Protein AF-A0A7W1EAS0-F1 (afdb_monomer_lite)

Foldseek 3Di:
DVCPVVVLVVVLVVCLCVLLDDPVCCVVVVPPDDHLNNVLVVCVVVVVVVVNVVSVVVSCVSVVVSVVVVVVVVVVVVVVVD

Sequence (82 aa):
PLLRRPLADGFLLGFLVSWSQVPLTLLVGGGTVRTLPIELFAMVRSGQDPAAASAALVLLAPALVALAATRLGAARTAVTAA

Structure (mmCIF, N/CA/C/O backbone):
data_AF-A0A7W1EAS0-F1
#
_entry.id   AF-A0A7W1EAS0-F1
#
loop_
_atom_site.group_PDB
_atom_site.id
_atom_site.type_symbol
_atom_site.label_atom_id
_atom_site.label_alt_id
_atom_site.label_comp_id
_atom_site.label_asym_id
_atom_site.label_entity_id
_atom_site.label_seq_id
_atom_site.pdbx_PDB_ins_code
_atom_site.Cartn_x
_atom_site.Cartn_y
_atom_site.Cartn_z
_atom_site.occupancy
_atom_site.B_iso_or_equiv
_atom_site.auth_seq_id
_atom_site.auth_comp_id
_atom_site.auth_asym_id
_atom_site.auth_atom_id
_atom_site.pdbx_PDB_model_num
ATOM 1 N N . PRO A 1 1 ? 10.188 7.297 -26.822 1.00 73.88 1 PRO A N 1
ATOM 2 C CA . PRO A 1 1 ? 11.050 6.317 -26.099 1.00 73.88 1 PRO A CA 1
ATOM 3 C C . PRO A 1 1 ? 11.693 6.897 -24.827 1.00 73.88 1 PRO A C 1
ATOM 5 O O . PRO A 1 1 ? 11.669 6.230 -23.800 1.00 73.88 1 PRO A O 1
ATOM 8 N N . LEU A 1 2 ? 12.212 8.133 -24.881 1.00 87.19 2 LEU A N 1
ATOM 9 C CA . LEU A 1 2 ? 12.927 8.789 -23.771 1.00 87.19 2 LEU A CA 1
ATOM 10 C C . LEU A 1 2 ? 12.100 8.933 -22.477 1.00 87.19 2 LEU A C 1
ATOM 12 O O . LEU A 1 2 ? 12.635 8.787 -21.386 1.00 87.19 2 LEU A O 1
ATOM 16 N N . LEU A 1 3 ? 10.783 9.130 -22.589 1.00 92.50 3 LEU A N 1
ATOM 17 C CA . LEU A 1 3 ? 9.892 9.302 -21.433 1.00 92.50 3 LEU A CA 1
ATOM 18 C C . LEU A 1 3 ? 9.417 7.988 -20.797 1.00 92.50 3 LEU A C 1
ATOM 20 O O . LEU A 1 3 ? 8.827 8.009 -19.723 1.00 92.50 3 LEU A O 1
ATOM 24 N N . ARG A 1 4 ? 9.660 6.831 -21.429 1.00 89.25 4 ARG A N 1
ATOM 25 C CA . ARG A 1 4 ? 9.076 5.552 -20.983 1.00 89.25 4 ARG A CA 1
ATOM 26 C C . ARG A 1 4 ? 9.483 5.191 -19.553 1.00 89.25 4 ARG A C 1
ATOM 28 O O . ARG A 1 4 ? 8.664 4.687 -18.798 1.00 89.25 4 ARG A O 1
ATOM 35 N N . ARG A 1 5 ? 10.745 5.445 -19.203 1.00 88.50 5 ARG A N 1
ATOM 36 C CA . ARG A 1 5 ? 11.301 5.146 -17.879 1.00 88.50 5 ARG A CA 1
ATOM 37 C C . ARG A 1 5 ? 10.766 6.083 -16.787 1.00 88.50 5 ARG A C 1
ATOM 39 O O . ARG A 1 5 ? 10.135 5.561 -15.877 1.00 88.50 5 ARG A O 1
ATOM 46 N N . PRO A 1 6 ? 10.888 7.421 -16.899 1.00 91.56 6 PRO A N 1
ATOM 47 C CA . PRO A 1 6 ? 10.343 8.315 -15.878 1.00 91.56 6 PRO A CA 1
ATOM 48 C C . PRO A 1 6 ? 8.816 8.211 -15.733 1.00 91.56 6 PRO A C 1
ATOM 50 O O . PRO A 1 6 ? 8.309 8.355 -14.627 1.00 91.56 6 PRO A O 1
ATOM 53 N N . LEU A 1 7 ? 8.075 7.905 -16.808 1.00 94.88 7 LEU A N 1
ATOM 54 C CA . LEU A 1 7 ? 6.634 7.640 -16.711 1.00 94.88 7 LEU A CA 1
ATOM 55 C C . LEU A 1 7 ? 6.325 6.363 -15.920 1.00 94.88 7 LEU A C 1
ATOM 57 O O . LEU A 1 7 ? 5.395 6.364 -15.120 1.00 94.88 7 LEU A O 1
ATOM 61 N N 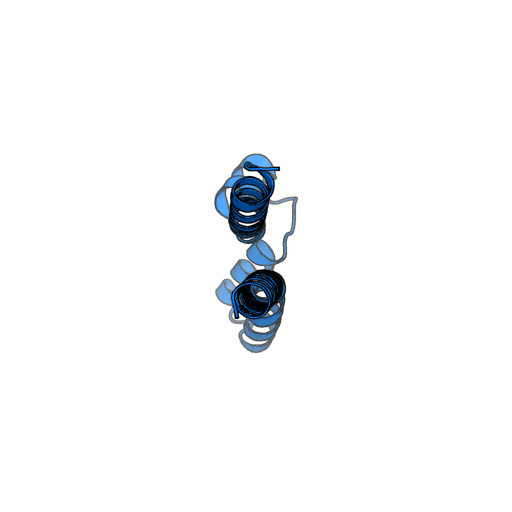. ALA A 1 8 ? 7.094 5.289 -16.118 1.00 92.69 8 ALA A N 1
ATOM 62 C CA . ALA A 1 8 ? 6.925 4.054 -15.355 1.00 92.69 8 ALA A CA 1
ATOM 63 C C . ALA A 1 8 ? 7.255 4.259 -13.868 1.00 92.69 8 ALA A C 1
ATOM 65 O O . ALA A 1 8 ? 6.497 3.813 -13.008 1.00 92.69 8 ALA A O 1
ATOM 66 N N . ASP A 1 9 ? 8.338 4.980 -13.572 1.00 92.62 9 ASP A N 1
ATOM 67 C CA . ASP A 1 9 ? 8.744 5.293 -12.199 1.00 92.62 9 ASP A CA 1
ATOM 68 C C . ASP A 1 9 ? 7.693 6.177 -11.506 1.00 92.62 9 ASP A C 1
ATOM 70 O O . ASP A 1 9 ? 7.240 5.865 -10.405 1.00 92.62 9 ASP A O 1
ATOM 74 N N . GLY A 1 10 ? 7.232 7.236 -12.180 1.00 95.38 10 GLY A N 1
ATOM 75 C CA . GLY A 1 10 ? 6.180 8.117 -11.670 1.00 95.38 10 GLY A CA 1
ATOM 76 C C . GLY A 1 10 ? 4.854 7.390 -11.446 1.00 95.38 10 GLY A C 1
ATOM 77 O O . GLY A 1 10 ? 4.208 7.594 -10.420 1.00 95.38 10 GLY A O 1
ATOM 78 N N . PHE A 1 11 ? 4.472 6.494 -12.360 1.00 95.62 11 PHE A N 1
ATOM 79 C CA . PHE A 1 11 ? 3.285 5.656 -12.201 1.00 95.62 11 PHE A CA 1
ATOM 80 C C . PHE A 1 11 ? 3.393 4.736 -10.980 1.00 95.62 11 PHE A C 1
ATOM 82 O O . PHE A 1 11 ? 2.473 4.703 -10.167 1.00 95.62 11 PHE A O 1
ATOM 89 N N . LEU A 1 12 ? 4.514 4.021 -10.821 1.00 94.94 12 LEU A N 1
ATOM 90 C CA . LEU A 1 12 ? 4.734 3.120 -9.685 1.00 94.94 12 LEU A CA 1
ATOM 91 C C . LEU A 1 12 ? 4.681 3.876 -8.356 1.00 94.94 12 LEU A C 1
ATOM 93 O O . LEU A 1 12 ? 3.998 3.444 -7.430 1.00 94.94 12 LEU A O 1
ATOM 97 N N . LEU A 1 13 ? 5.360 5.020 -8.268 1.00 94.56 13 LEU A N 1
ATOM 98 C CA . LEU A 1 13 ? 5.363 5.840 -7.059 1.00 94.56 13 LEU A CA 1
ATOM 99 C C . LEU A 1 13 ? 3.970 6.404 -6.755 1.00 94.56 13 LEU A C 1
ATOM 101 O O . LEU A 1 13 ? 3.498 6.278 -5.627 1.00 94.56 13 LEU A O 1
ATOM 105 N N . GLY A 1 14 ? 3.284 6.967 -7.753 1.00 96.44 14 GLY A N 1
ATOM 106 C CA . GLY A 1 14 ? 1.924 7.485 -7.590 1.00 96.44 14 GLY A CA 1
ATOM 107 C C . GLY A 1 14 ? 0.932 6.401 -7.166 1.00 96.44 14 GLY A C 1
ATOM 108 O O . GLY A 1 14 ? 0.127 6.614 -6.259 1.00 96.44 14 GLY A O 1
ATOM 109 N N . PHE A 1 15 ? 1.040 5.209 -7.757 1.00 95.50 15 PHE A N 1
ATOM 110 C CA . PHE A 1 15 ? 0.259 4.042 -7.365 1.00 95.50 15 PHE A CA 1
ATOM 111 C C . PHE A 1 15 ? 0.507 3.657 -5.899 1.00 95.50 15 PHE A C 1
ATOM 113 O O . PHE A 1 15 ? -0.455 3.491 -5.153 1.00 95.50 15 PHE A O 1
ATOM 120 N N . LEU A 1 16 ? 1.766 3.573 -5.454 1.00 96.00 16 LEU A N 1
ATOM 121 C CA . LEU A 1 16 ? 2.101 3.220 -4.066 1.00 96.00 16 LEU A CA 1
ATOM 122 C C . LEU A 1 16 ? 1.611 4.259 -3.049 1.00 96.00 16 LEU A C 1
ATOM 124 O O . LEU A 1 16 ? 1.111 3.885 -1.983 1.00 96.00 16 LEU A O 1
ATOM 128 N N . VAL A 1 17 ? 1.720 5.548 -3.386 1.00 94.69 17 VAL A N 1
ATOM 129 C CA . VAL A 1 17 ? 1.192 6.646 -2.563 1.00 94.69 17 VAL A CA 1
ATOM 130 C C . VAL A 1 17 ? -0.324 6.523 -2.437 1.00 94.69 17 VAL A C 1
ATOM 132 O O . VAL A 1 17 ? -0.848 6.531 -1.325 1.00 94.69 17 VAL A O 1
ATOM 135 N N . SER A 1 18 ? -1.028 6.338 -3.559 1.00 93.62 18 SER A N 1
ATOM 136 C CA . SER A 1 18 ? -2.483 6.170 -3.558 1.00 93.62 18 SER A CA 1
ATOM 137 C C . SER A 1 18 ? -2.924 4.905 -2.817 1.00 93.62 18 SER A C 1
ATOM 139 O O . SER A 1 18 ? -3.948 4.924 -2.139 1.00 93.62 18 SER A O 1
ATOM 141 N N . TRP A 1 19 ? -2.175 3.809 -2.943 1.00 93.69 19 TRP A N 1
ATOM 142 C CA . TRP A 1 19 ? -2.481 2.519 -2.323 1.00 93.69 19 TRP A CA 1
ATOM 143 C C . TRP A 1 19 ? -2.467 2.583 -0.794 1.00 93.69 19 TRP A C 1
ATOM 145 O O . TRP A 1 19 ? -3.338 2.019 -0.136 1.00 93.69 19 TRP A O 1
ATOM 155 N N . SER A 1 20 ? -1.494 3.294 -0.223 1.00 94.06 20 SER A N 1
ATOM 156 C CA . SER A 1 20 ? -1.299 3.384 1.233 1.00 94.06 20 SER A CA 1
ATOM 157 C C . SER A 1 20 ? -2.084 4.531 1.879 1.00 94.06 20 SER A C 1
ATOM 159 O O . SER A 1 20 ? -1.913 4.830 3.061 1.00 94.06 20 SER A O 1
ATOM 161 N N . GLN A 1 21 ? -2.933 5.209 1.110 1.00 93.12 21 GLN A N 1
ATOM 162 C CA . GLN A 1 21 ? -3.614 6.412 1.553 1.00 93.12 21 GLN A CA 1
ATOM 163 C C . GLN A 1 21 ? -4.830 6.100 2.430 1.00 93.12 21 GLN A C 1
ATOM 165 O O . GLN A 1 21 ? -5.772 5.419 2.024 1.00 93.12 21 GLN A O 1
ATOM 170 N N . VAL A 1 22 ? -4.839 6.683 3.627 1.00 92.94 22 VAL A N 1
ATOM 171 C CA . VAL A 1 22 ? -5.957 6.623 4.582 1.00 92.94 22 VAL A CA 1
ATOM 172 C C . VAL A 1 22 ? -6.752 7.938 4.639 1.00 92.94 22 VAL A C 1
ATOM 174 O O . VAL A 1 22 ? -7.977 7.880 4.532 1.00 92.94 22 VAL A O 1
ATOM 177 N N . PRO A 1 23 ? -6.124 9.130 4.768 1.00 89.44 23 PRO A N 1
ATOM 178 C CA . PRO A 1 23 ? -6.861 10.352 5.107 1.00 89.44 23 PRO A CA 1
ATOM 179 C C . PRO A 1 23 ? -7.852 10.798 4.031 1.00 89.44 23 PRO A C 1
ATOM 181 O O . PRO A 1 23 ? -9.019 11.025 4.334 1.00 89.44 23 PRO A O 1
ATOM 184 N N . LEU A 1 24 ? -7.413 10.885 2.769 1.00 90.25 24 LEU A N 1
ATOM 185 C CA . LEU A 1 24 ? -8.287 11.298 1.664 1.00 90.25 24 LEU A CA 1
ATOM 186 C C . LEU A 1 24 ? -9.424 10.301 1.435 1.00 90.25 24 LEU A C 1
ATOM 188 O O . LEU A 1 24 ? -10.541 10.692 1.119 1.00 90.25 24 LEU A O 1
ATOM 192 N N . THR A 1 25 ? -9.157 9.019 1.651 1.00 89.94 25 THR A N 1
ATOM 193 C CA . THR A 1 25 ? -10.127 7.933 1.506 1.00 89.94 25 THR A CA 1
ATOM 194 C C . THR A 1 25 ? -11.239 8.043 2.547 1.00 89.94 25 THR A C 1
ATOM 196 O O . THR A 1 25 ? -12.406 7.846 2.222 1.00 89.94 25 THR A O 1
ATOM 199 N N . LEU A 1 26 ? -10.902 8.427 3.782 1.00 89.19 26 LEU A N 1
ATOM 200 C CA . LEU A 1 26 ? -11.887 8.711 4.828 1.00 89.19 26 LEU A CA 1
ATOM 201 C C . LEU A 1 26 ? -12.638 10.022 4.577 1.00 89.19 26 LEU A C 1
ATOM 203 O O . LEU A 1 26 ? -13.855 10.053 4.735 1.00 89.19 26 LEU A O 1
ATOM 207 N N . LEU A 1 27 ? -11.927 11.078 4.168 1.00 91.94 27 LEU A N 1
ATOM 208 C CA . LEU A 1 27 ? -12.511 12.395 3.914 1.00 91.94 27 LEU A CA 1
ATOM 209 C C . LEU A 1 27 ? -13.531 12.356 2.770 1.00 91.94 27 LEU A C 1
ATOM 211 O O . LEU A 1 27 ? -14.616 12.911 2.895 1.00 91.94 27 LEU A O 1
ATOM 215 N N . VAL A 1 28 ? -13.187 11.689 1.667 1.00 91.81 28 VAL A N 1
ATOM 216 C CA . VAL A 1 28 ? -14.039 11.596 0.473 1.00 91.81 28 VAL A CA 1
ATOM 217 C C . VAL A 1 28 ? -15.044 10.450 0.594 1.00 91.81 28 VAL A C 1
ATOM 219 O O . VAL A 1 28 ? -16.205 10.610 0.235 1.00 91.81 28 VAL A O 1
ATOM 222 N N . GLY A 1 29 ? -14.622 9.292 1.108 1.00 85.81 29 GLY A N 1
ATOM 223 C CA . GLY A 1 29 ? -15.467 8.100 1.226 1.00 85.81 29 GLY A CA 1
ATOM 224 C C . GLY A 1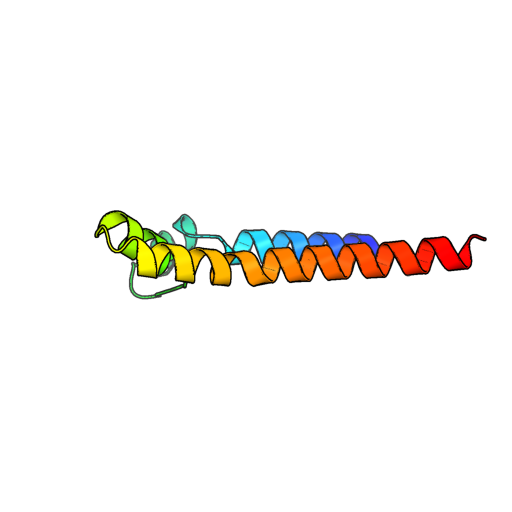 29 ? -16.401 8.098 2.438 1.00 85.81 29 GLY A C 1
ATOM 225 O O . GLY A 1 29 ? -17.168 7.149 2.607 1.00 85.81 29 GLY A O 1
ATOM 226 N N . GLY A 1 30 ? -16.323 9.101 3.321 1.00 85.94 30 GLY A N 1
ATOM 227 C CA . GLY A 1 30 ? -17.215 9.253 4.477 1.00 85.94 30 GLY A CA 1
ATOM 228 C C . GLY A 1 30 ? -17.237 8.047 5.423 1.00 85.94 30 GLY A C 1
ATOM 229 O O . GLY A 1 30 ? -18.247 7.789 6.068 1.00 85.94 30 GLY A O 1
ATOM 230 N N . GLY A 1 31 ? -16.166 7.247 5.453 1.00 83.81 31 GLY A N 1
ATOM 231 C CA . GLY A 1 31 ? -16.085 6.012 6.245 1.00 83.81 31 GLY A CA 1
ATOM 232 C C . GLY A 1 31 ? -16.880 4.813 5.706 1.00 83.81 31 GLY A C 1
ATOM 233 O O . GLY A 1 31 ? -16.851 3.753 6.327 1.00 83.81 31 GLY A O 1
ATOM 234 N N . THR A 1 32 ? -17.553 4.934 4.558 1.00 87.88 32 THR A N 1
ATOM 235 C CA . THR A 1 32 ? -18.255 3.801 3.917 1.00 87.88 32 THR A CA 1
ATOM 236 C C . THR A 1 32 ? -17.327 2.929 3.074 1.00 87.88 32 THR A C 1
ATOM 238 O O . THR A 1 32 ? -17.544 1.725 2.949 1.00 87.88 32 THR A O 1
ATOM 241 N N . VAL A 1 33 ? -16.256 3.513 2.532 1.00 91.38 33 VAL A N 1
ATOM 242 C CA . VAL A 1 33 ? -15.255 2.782 1.752 1.00 91.38 33 VAL A CA 1
ATOM 243 C C . VAL A 1 33 ? -14.254 2.120 2.697 1.00 91.38 33 VAL A C 1
ATOM 245 O O . VAL A 1 33 ? -13.414 2.789 3.300 1.00 91.38 33 VAL A O 1
ATOM 248 N N . ARG A 1 34 ? -14.323 0.791 2.805 1.00 91.25 34 ARG A N 1
ATOM 249 C CA . ARG A 1 34 ? -13.355 -0.018 3.554 1.00 91.2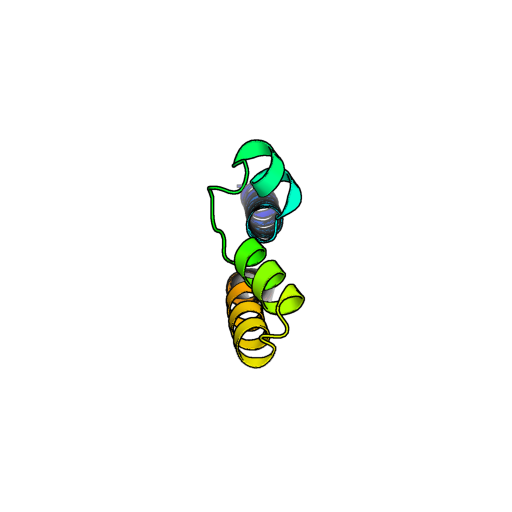5 34 ARG A CA 1
ATOM 250 C C . ARG A 1 34 ? -12.221 -0.465 2.635 1.00 91.25 34 ARG A C 1
ATOM 252 O O . ARG A 1 34 ? -12.409 -1.317 1.771 1.00 91.25 34 ARG A O 1
ATOM 259 N N . THR A 1 35 ? -11.043 0.122 2.821 1.00 94.69 35 THR A N 1
ATOM 260 C CA . THR A 1 35 ? -9.800 -0.302 2.162 1.00 94.69 35 THR A CA 1
ATOM 261 C C . THR A 1 35 ? -8.903 -1.042 3.146 1.00 94.69 35 THR A C 1
ATOM 263 O O . THR A 1 35 ? -9.030 -0.887 4.360 1.00 94.69 35 THR A O 1
ATOM 266 N N . LEU A 1 36 ? -7.950 -1.817 2.632 1.00 94.94 36 LEU A N 1
ATOM 267 C CA . LEU A 1 36 ? -7.008 -2.562 3.465 1.00 94.94 36 LEU A CA 1
ATOM 268 C C . LEU A 1 36 ? -6.217 -1.673 4.456 1.00 94.94 36 LEU A C 1
ATOM 270 O O . LEU A 1 36 ? -6.150 -2.046 5.626 1.00 94.94 36 LEU A O 1
ATOM 274 N N . PRO A 1 37 ? -5.692 -0.486 4.075 1.00 94.38 37 PRO A N 1
ATOM 275 C CA . PRO A 1 37 ? -5.090 0.453 5.029 1.00 94.38 37 PRO A CA 1
ATOM 276 C C . PRO A 1 37 ? -6.041 0.918 6.145 1.00 94.38 37 PRO A C 1
ATOM 278 O O . PRO A 1 37 ? -5.626 1.043 7.297 1.00 94.38 37 PRO A O 1
ATOM 281 N N . ILE A 1 38 ? -7.315 1.181 5.819 1.00 95.31 38 ILE A N 1
ATOM 282 C CA . ILE A 1 38 ? -8.325 1.616 6.799 1.00 95.31 38 ILE A CA 1
ATOM 283 C C . ILE A 1 38 ? -8.623 0.486 7.785 1.00 95.31 38 ILE A C 1
ATOM 285 O O . ILE A 1 38 ? -8.648 0.719 8.994 1.00 95.31 38 ILE A O 1
ATOM 289 N N . GLU A 1 39 ? -8.813 -0.732 7.276 1.00 95.56 39 GLU A N 1
ATOM 290 C CA . GLU A 1 39 ? -9.051 -1.920 8.095 1.00 95.56 39 GLU A CA 1
ATOM 291 C C . GLU A 1 39 ? -7.864 -2.227 8.996 1.00 95.56 39 GLU A C 1
ATOM 293 O O . GLU A 1 39 ? -8.043 -2.424 10.193 1.00 95.56 39 GLU A O 1
ATOM 298 N N . LEU A 1 40 ? -6.643 -2.183 8.462 1.00 96.25 40 LEU A N 1
ATOM 299 C CA . LEU A 1 40 ? -5.425 -2.336 9.252 1.00 96.25 40 LEU A CA 1
ATOM 300 C C . LEU A 1 40 ? -5.389 -1.330 10.409 1.00 96.25 40 LEU A C 1
ATOM 302 O O . LEU A 1 40 ? -5.146 -1.708 11.554 1.00 96.25 40 LEU A O 1
ATOM 306 N N . PHE A 1 41 ? -5.696 -0.060 10.140 1.00 94.56 41 PHE A N 1
ATOM 307 C CA . PHE A 1 41 ? -5.723 0.966 11.179 1.00 94.56 41 PHE A CA 1
ATOM 308 C C . PHE A 1 41 ? -6.853 0.747 12.202 1.00 94.56 41 PHE A C 1
ATOM 310 O O . PHE A 1 41 ? -6.721 1.119 13.369 1.00 94.56 41 PHE A O 1
ATOM 317 N N . ALA A 1 42 ? -7.973 0.141 11.802 1.00 94.81 42 ALA A N 1
ATOM 318 C CA . ALA A 1 42 ? -9.027 -0.274 12.725 1.00 94.81 42 ALA A CA 1
ATOM 319 C C . ALA A 1 42 ? -8.588 -1.465 13.599 1.00 94.81 42 ALA A C 1
ATOM 321 O O . ALA A 1 42 ? -8.765 -1.409 14.816 1.00 94.81 42 ALA A O 1
ATOM 322 N N . MET A 1 43 ? -7.953 -2.486 13.012 1.00 97.12 43 MET A N 1
ATOM 323 C CA . MET A 1 43 ? -7.436 -3.658 13.730 1.00 97.12 43 MET A CA 1
ATOM 324 C C . MET A 1 43 ? -6.425 -3.248 14.802 1.00 97.12 43 MET A C 1
ATOM 326 O O . MET A 1 43 ? -6.597 -3.632 15.960 1.00 97.12 43 MET A O 1
ATOM 330 N N . VAL A 1 44 ? -5.456 -2.393 14.448 1.00 97.12 44 VAL A N 1
ATOM 331 C CA . VAL A 1 44 ? -4.465 -1.838 15.390 1.00 97.12 44 VAL A CA 1
ATOM 332 C C . VAL A 1 44 ? -5.152 -1.094 16.537 1.00 97.12 44 VAL A C 1
ATOM 334 O O . VAL A 1 44 ? -4.832 -1.322 17.698 1.00 97.12 44 VAL A O 1
ATOM 337 N N . ARG A 1 45 ? -6.145 -0.242 16.243 1.00 95.88 45 ARG A N 1
ATOM 338 C CA . ARG A 1 45 ? -6.881 0.502 17.284 1.00 95.88 45 ARG A CA 1
ATOM 339 C C . ARG A 1 45 ? -7.722 -0.391 18.195 1.00 95.88 45 ARG A C 1
ATOM 341 O O . ARG A 1 45 ? -7.971 -0.017 19.334 1.00 95.88 45 ARG A O 1
ATOM 348 N N . SER A 1 46 ? -8.163 -1.543 17.700 1.00 96.94 46 SER A N 1
ATOM 349 C CA . SER A 1 46 ? -8.934 -2.522 18.472 1.00 96.94 46 SER A CA 1
ATOM 350 C C . SER A 1 46 ? -8.078 -3.549 19.228 1.00 96.94 46 SER A C 1
ATOM 352 O O . SER A 1 46 ? -8.642 -4.384 19.929 1.00 96.94 46 SER A O 1
ATOM 354 N N . GLY A 1 47 ? -6.745 -3.511 19.086 1.00 96.81 47 GLY A N 1
ATOM 355 C CA . GLY A 1 47 ? -5.824 -4.467 19.717 1.00 96.81 47 GLY A CA 1
ATOM 356 C C . GLY A 1 47 ? -5.798 -5.857 19.068 1.00 96.81 47 GLY A C 1
ATOM 357 O O . GLY A 1 47 ? -5.405 -6.833 19.702 1.00 96.81 47 GLY A O 1
ATOM 358 N N . GLN A 1 48 ? -6.240 -5.987 17.813 1.00 97.31 48 GLN A N 1
ATOM 359 C CA . GLN A 1 48 ? -6.224 -7.256 17.074 1.00 97.31 48 GLN A CA 1
ATOM 360 C C . GLN A 1 48 ? -4.858 -7.493 16.412 1.00 97.31 48 GLN A C 1
ATOM 362 O O . GLN A 1 48 ? -4.752 -7.584 15.187 1.00 97.31 48 GLN A O 1
ATOM 367 N N . ASP A 1 49 ? -3.805 -7.582 17.223 1.00 96.31 49 ASP A N 1
ATOM 368 C CA . ASP A 1 49 ? -2.413 -7.550 16.753 1.00 96.31 49 ASP A CA 1
ATOM 369 C C . ASP A 1 49 ? -2.064 -8.634 15.713 1.00 96.31 49 ASP A C 1
ATOM 371 O O . ASP A 1 49 ? -1.445 -8.294 14.700 1.00 96.31 49 ASP A O 1
ATOM 375 N N . PRO A 1 50 ? -2.492 -9.910 15.852 1.00 97.62 50 PRO A N 1
ATOM 376 C CA . PRO A 1 50 ? -2.196 -10.928 14.840 1.00 97.62 50 PRO A CA 1
ATOM 377 C C . PRO A 1 50 ? -2.841 -10.621 13.481 1.00 97.62 50 PRO A C 1
ATOM 379 O O . PRO A 1 50 ? -2.213 -10.785 12.432 1.00 97.62 50 PRO A O 1
ATOM 382 N N . ALA A 1 51 ? -4.085 -10.132 13.490 1.00 97.44 51 ALA A N 1
ATOM 383 C CA . ALA A 1 51 ? -4.797 -9.756 12.274 1.00 97.44 51 ALA A CA 1
ATOM 384 C C 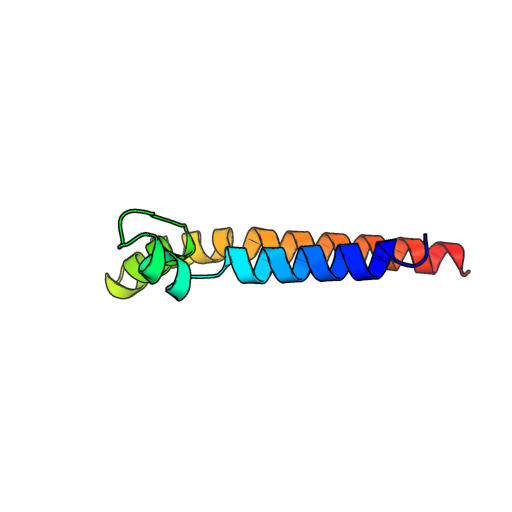. ALA A 1 51 ? -4.157 -8.517 11.632 1.00 97.44 51 ALA A C 1
ATOM 386 O O . ALA A 1 51 ? -3.868 -8.528 10.434 1.00 97.44 51 ALA A O 1
ATOM 387 N N . ALA A 1 52 ? -3.831 -7.501 12.437 1.00 97.81 52 ALA A N 1
ATOM 388 C CA . ALA A 1 52 ? -3.134 -6.301 11.986 1.00 97.81 52 ALA A CA 1
ATOM 389 C C . ALA A 1 52 ? -1.775 -6.629 11.347 1.00 97.81 52 ALA A C 1
ATOM 391 O O . ALA A 1 52 ? -1.454 -6.091 10.287 1.00 97.81 52 ALA A O 1
ATOM 392 N N . ALA A 1 53 ? -1.005 -7.550 11.935 1.00 97.69 53 ALA A N 1
ATOM 393 C CA . ALA A 1 53 ? 0.274 -7.994 11.388 1.00 97.69 53 ALA A CA 1
ATOM 394 C C . ALA A 1 53 ? 0.106 -8.678 10.022 1.00 97.69 53 ALA A C 1
ATOM 396 O O . ALA A 1 53 ? 0.827 -8.361 9.075 1.00 97.69 53 ALA A O 1
ATOM 397 N N . SER A 1 54 ? -0.880 -9.570 9.884 1.00 97.69 54 SER A N 1
ATOM 398 C CA . SER A 1 54 ? -1.169 -10.216 8.598 1.00 97.69 54 SER A CA 1
ATOM 399 C C . SER A 1 54 ? -1.601 -9.204 7.529 1.00 97.69 54 SER A C 1
ATOM 401 O O . SER A 1 54 ? -1.092 -9.228 6.407 1.00 97.69 54 SER A O 1
ATOM 403 N N . ALA A 1 55 ? -2.457 -8.246 7.895 1.00 97.38 55 ALA A N 1
ATOM 404 C CA . ALA A 1 55 ? -2.876 -7.170 7.011 1.00 97.38 55 ALA A CA 1
ATOM 405 C C . ALA A 1 55 ? -1.689 -6.278 6.616 1.00 97.38 55 ALA A C 1
ATOM 407 O O . ALA A 1 55 ? -1.602 -5.867 5.463 1.00 97.38 55 ALA A O 1
ATOM 408 N N . ALA A 1 56 ? -0.739 -6.027 7.523 1.00 96.94 56 ALA A N 1
ATOM 409 C CA . ALA A 1 56 ? 0.451 -5.230 7.237 1.00 96.94 56 ALA A CA 1
ATOM 410 C C . ALA A 1 56 ? 1.337 -5.898 6.181 1.00 96.94 56 ALA A C 1
ATOM 412 O O . ALA A 1 56 ? 1.830 -5.225 5.276 1.00 96.94 56 ALA A O 1
ATOM 413 N N . LEU A 1 57 ? 1.490 -7.225 6.246 1.00 97.25 57 LEU A N 1
ATOM 414 C CA . LEU A 1 57 ? 2.230 -7.987 5.238 1.00 97.25 57 LEU A CA 1
ATOM 415 C C . LEU A 1 57 ? 1.562 -7.905 3.860 1.00 97.25 57 LEU A C 1
ATOM 417 O O . LEU A 1 57 ? 2.246 -7.697 2.857 1.00 97.25 57 LEU A O 1
ATOM 421 N N . VAL A 1 58 ? 0.230 -8.007 3.804 1.00 97.12 58 VAL A N 1
ATOM 422 C CA . VAL A 1 58 ? -0.520 -7.846 2.547 1.00 97.12 58 VAL A CA 1
ATOM 423 C C . VAL A 1 58 ? -0.419 -6.410 2.031 1.00 97.12 58 VAL A C 1
ATOM 425 O O . VAL A 1 58 ? -0.225 -6.200 0.834 1.00 97.12 58 VAL A O 1
ATOM 428 N N . LEU A 1 59 ? -0.479 -5.416 2.922 1.00 96.62 59 LEU A N 1
ATOM 429 C CA . LEU A 1 59 ? -0.312 -4.008 2.568 1.00 96.62 59 LEU A CA 1
ATOM 430 C C . LEU A 1 59 ? 1.063 -3.739 1.943 1.00 96.62 59 LEU A C 1
ATOM 432 O O . LEU A 1 59 ? 1.162 -2.919 1.032 1.00 96.62 59 LEU A O 1
ATOM 436 N N . LEU A 1 60 ? 2.098 -4.454 2.398 1.00 96.81 60 LEU A N 1
ATOM 437 C CA . LEU A 1 60 ? 3.468 -4.364 1.893 1.00 96.81 60 LEU A CA 1
ATOM 438 C C . LEU A 1 60 ? 3.636 -4.958 0.483 1.00 96.81 60 LEU A C 1
ATOM 440 O O . LEU A 1 60 ? 4.575 -4.593 -0.229 1.00 96.81 60 LEU A O 1
ATOM 444 N N . ALA A 1 61 ? 2.754 -5.873 0.066 1.00 96.25 61 ALA A N 1
ATOM 445 C CA . ALA A 1 61 ? 2.925 -6.661 -1.153 1.00 96.25 61 ALA A CA 1
ATOM 446 C C . ALA A 1 61 ? 3.158 -5.814 -2.422 1.00 96.25 61 ALA A C 1
ATOM 448 O O . ALA A 1 61 ? 4.098 -6.115 -3.162 1.00 96.25 61 ALA A O 1
ATOM 449 N N . PRO A 1 62 ? 2.417 -4.720 -2.687 1.00 94.94 62 PRO A N 1
ATOM 450 C CA . PRO A 1 62 ? 2.641 -3.933 -3.897 1.00 94.94 62 PRO A CA 1
ATOM 451 C C . PRO A 1 62 ? 3.970 -3.174 -3.880 1.00 94.94 62 PRO A C 1
ATOM 453 O O . PRO A 1 62 ? 4.586 -3.007 -4.931 1.00 94.94 62 PRO A O 1
ATOM 456 N N . ALA A 1 63 ? 4.454 -2.766 -2.701 1.00 95.44 63 ALA A N 1
ATOM 457 C CA . ALA A 1 63 ? 5.773 -2.153 -2.563 1.00 95.44 63 ALA A CA 1
ATOM 458 C C . ALA A 1 63 ? 6.886 -3.157 -2.897 1.00 95.44 63 ALA A C 1
ATOM 460 O O . ALA A 1 63 ? 7.828 -2.819 -3.615 1.00 95.44 63 ALA A O 1
ATOM 461 N N . LEU A 1 64 ? 6.745 -4.412 -2.454 1.00 96.69 64 LEU A N 1
ATOM 462 C CA . LEU A 1 64 ? 7.671 -5.489 -2.814 1.00 96.69 64 LEU A CA 1
ATOM 463 C C . LEU A 1 64 ? 7.644 -5.789 -4.318 1.00 96.69 64 LEU A C 1
ATOM 465 O O . LEU A 1 64 ? 8.700 -5.949 -4.929 1.00 96.69 64 LEU A O 1
ATOM 469 N N . VAL A 1 65 ? 6.459 -5.808 -4.935 1.00 95.50 65 VAL A N 1
ATOM 470 C CA . VAL A 1 65 ? 6.313 -5.995 -6.388 1.00 95.50 65 VAL A CA 1
ATOM 471 C C . VAL A 1 65 ? 6.969 -4.848 -7.162 1.00 95.50 65 VAL A C 1
ATOM 473 O O . VAL A 1 65 ? 7.723 -5.101 -8.102 1.00 95.50 65 VAL A O 1
ATOM 476 N N . ALA A 1 66 ? 6.748 -3.596 -6.754 1.00 94.69 66 ALA A N 1
ATOM 477 C CA . ALA A 1 66 ? 7.383 -2.432 -7.370 1.00 94.69 66 ALA A CA 1
ATOM 478 C C . ALA A 1 66 ? 8.917 -2.483 -7.242 1.00 94.69 66 ALA A C 1
ATOM 480 O O . ALA A 1 66 ? 9.644 -2.230 -8.208 1.00 94.69 66 ALA A O 1
ATOM 481 N N . LEU A 1 67 ? 9.427 -2.879 -6.073 1.00 93.62 67 LEU A N 1
ATOM 482 C CA . LEU A 1 67 ? 10.859 -3.065 -5.852 1.00 93.62 67 LEU A CA 1
ATOM 483 C C . LEU A 1 67 ? 11.434 -4.178 -6.742 1.00 93.62 67 LEU A C 1
ATOM 485 O O . LEU A 1 67 ? 12.476 -3.994 -7.368 1.00 93.62 67 LEU A O 1
ATOM 489 N N . ALA A 1 68 ? 10.755 -5.319 -6.852 1.00 94.38 68 ALA A N 1
ATOM 490 C CA . ALA A 1 68 ? 11.187 -6.401 -7.731 1.00 94.38 68 ALA A CA 1
ATOM 491 C C . ALA A 1 68 ? 11.199 -5.959 -9.205 1.00 94.38 68 ALA A C 1
ATOM 493 O O . ALA A 1 68 ? 12.177 -6.197 -9.916 1.00 94.38 68 ALA A O 1
ATOM 494 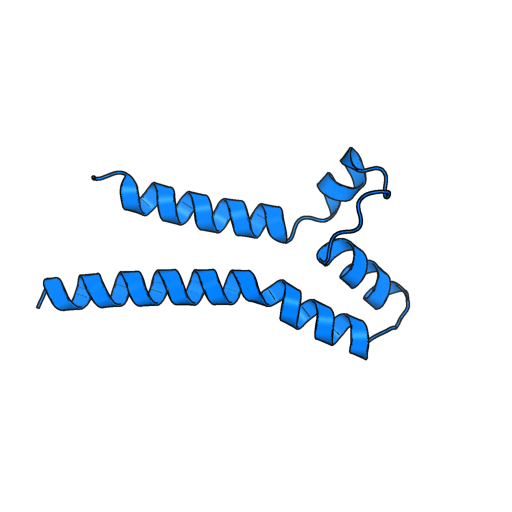N N . ALA A 1 69 ? 10.159 -5.253 -9.656 1.00 91.00 69 ALA A N 1
ATOM 495 C CA . ALA A 1 69 ? 10.056 -4.749 -11.024 1.00 91.00 69 ALA A CA 1
ATOM 496 C C . ALA A 1 69 ? 11.194 -3.776 -11.374 1.00 91.00 69 ALA A C 1
ATOM 498 O O . ALA A 1 69 ? 11.828 -3.912 -12.425 1.00 91.00 69 ALA A O 1
ATOM 499 N N . THR A 1 70 ? 11.502 -2.834 -10.478 1.00 90.19 70 THR A N 1
ATOM 500 C CA . THR A 1 70 ? 12.600 -1.870 -10.671 1.00 90.19 70 THR A CA 1
ATOM 501 C C . THR A 1 70 ? 13.969 -2.556 -10.689 1.00 90.19 70 THR A C 1
ATOM 503 O O . THR A 1 70 ? 14.794 -2.256 -11.555 1.00 90.19 70 THR A O 1
ATOM 506 N N . ARG A 1 71 ? 14.200 -3.541 -9.810 1.00 90.88 71 ARG A N 1
ATOM 507 C CA . ARG A 1 71 ? 15.437 -4.344 -9.785 1.00 90.88 71 ARG A CA 1
ATOM 508 C C . ARG A 1 71 ? 15.630 -5.159 -11.063 1.00 90.88 71 ARG A C 1
ATOM 510 O O . ARG A 1 71 ? 16.710 -5.122 -11.650 1.00 90.88 71 ARG A O 1
ATOM 517 N N . LEU A 1 72 ? 14.586 -5.849 -11.523 1.00 86.56 72 LEU A N 1
ATOM 518 C CA . LEU A 1 72 ? 14.621 -6.627 -12.765 1.00 86.56 72 LEU A CA 1
ATOM 519 C C . LEU A 1 72 ? 14.844 -5.731 -13.990 1.00 86.56 72 LEU A C 1
ATOM 521 O O . LEU A 1 72 ? 15.579 -6.109 -14.901 1.00 86.56 72 LEU A O 1
ATOM 525 N N . GLY A 1 73 ? 14.246 -4.537 -14.013 1.00 83.00 73 GLY A N 1
ATOM 526 C CA . GLY A 1 73 ? 14.478 -3.547 -15.064 1.00 83.00 73 GLY A CA 1
ATOM 527 C C . GLY A 1 73 ? 15.927 -3.052 -15.102 1.00 83.00 73 GLY A C 1
ATOM 528 O O . GLY A 1 73 ? 16.523 -2.987 -16.177 1.00 83.00 73 GLY A O 1
ATOM 529 N N . ALA A 1 74 ? 16.513 -2.767 -13.935 1.00 80.88 74 ALA A N 1
ATOM 530 C CA . ALA A 1 74 ? 17.897 -2.311 -13.815 1.00 80.88 74 ALA A CA 1
ATOM 531 C C . ALA A 1 74 ? 18.919 -3.385 -14.238 1.00 80.88 74 ALA A C 1
ATOM 533 O O . ALA A 1 74 ? 19.874 -3.079 -14.955 1.00 80.88 74 ALA A O 1
ATOM 534 N N . ALA A 1 75 ? 18.693 -4.649 -13.860 1.00 78.44 75 ALA A N 1
ATOM 535 C CA . ALA A 1 75 ? 19.571 -5.762 -14.227 1.00 78.44 75 ALA A CA 1
ATOM 536 C C . ALA A 1 75 ? 19.652 -5.965 -15.751 1.00 78.44 75 ALA A C 1
ATOM 538 O O . ALA A 1 75 ? 20.735 -6.170 -16.293 1.00 78.44 75 ALA A O 1
ATOM 539 N N . ARG A 1 76 ? 18.526 -5.827 -16.466 1.00 72.00 76 ARG A N 1
ATOM 540 C CA . ARG A 1 76 ? 18.503 -5.946 -17.936 1.00 72.00 76 ARG A CA 1
ATOM 541 C C . ARG A 1 76 ? 19.291 -4.841 -18.635 1.00 72.00 76 ARG A C 1
ATOM 543 O O . ARG A 1 76 ? 19.898 -5.104 -19.663 1.00 72.00 76 ARG A O 1
ATOM 550 N N . THR A 1 77 ? 19.299 -3.626 -18.083 1.00 75.31 77 THR A N 1
ATOM 551 C CA . THR A 1 77 ? 20.082 -2.518 -18.654 1.00 75.31 77 THR A CA 1
ATOM 552 C C . THR A 1 77 ? 21.585 -2.650 -18.415 1.00 75.31 77 THR A C 1
ATOM 554 O O . THR A 1 77 ? 22.360 -2.163 -19.230 1.00 75.31 77 THR A O 1
ATOM 557 N N . ALA A 1 78 ? 22.003 -3.322 -17.337 1.00 65.38 78 ALA A N 1
ATOM 558 C CA . ALA A 1 78 ? 23.417 -3.574 -17.059 1.00 65.38 78 ALA A CA 1
ATOM 559 C C . ALA A 1 78 ? 24.017 -4.624 -18.012 1.00 65.38 78 ALA A C 1
ATOM 561 O O . ALA A 1 78 ? 25.142 -4.458 -18.465 1.00 65.38 78 ALA A O 1
ATOM 562 N N . VAL A 1 79 ? 23.246 -5.658 -18.373 1.00 64.62 79 VAL A N 1
ATOM 563 C CA . VAL A 1 79 ? 23.681 -6.724 -19.298 1.00 64.62 79 VAL A CA 1
ATOM 564 C C . VAL A 1 79 ? 23.879 -6.219 -20.730 1.00 64.62 79 VAL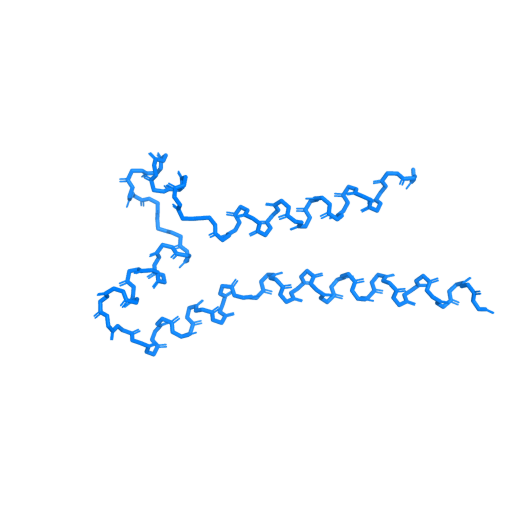 A C 1
ATOM 566 O O . VAL A 1 79 ? 24.746 -6.716 -21.428 1.00 64.62 79 VAL A O 1
ATOM 569 N N . THR A 1 80 ? 23.111 -5.224 -21.182 1.00 62.88 80 THR A N 1
ATOM 570 C CA . THR A 1 80 ? 23.271 -4.642 -22.529 1.00 62.88 80 THR A CA 1
ATOM 571 C C . THR A 1 80 ? 24.429 -3.649 -22.655 1.00 62.88 80 THR A C 1
ATOM 573 O O . THR A 1 80 ? 24.712 -3.200 -23.761 1.00 62.88 80 THR A O 1
ATOM 576 N N . ALA A 1 81 ? 25.032 -3.235 -21.538 1.00 57.81 81 ALA A N 1
ATOM 577 C CA . ALA A 1 81 ? 26.126 -2.263 -21.506 1.00 57.81 81 ALA A CA 1
ATOM 578 C C . ALA A 1 81 ? 27.516 -2.912 -21.346 1.00 57.81 81 ALA A C 1
ATOM 580 O O . ALA A 1 81 ? 28.511 -2.188 -21.360 1.00 57.81 81 ALA A O 1
ATOM 581 N N . ALA A 1 82 ? 27.568 -4.237 -21.173 1.00 52.94 82 ALA A N 1
ATOM 582 C CA . ALA A 1 82 ? 28.776 -5.060 -21.105 1.00 52.94 82 ALA A CA 1
ATOM 583 C C . ALA A 1 82 ? 28.971 -5.820 -22.423 1.00 52.94 82 ALA A C 1
ATOM 585 O O . ALA A 1 82 ? 30.144 -6.013 -22.805 1.00 52.94 82 ALA A O 1
#

Radius of gyration: 17.12 Å; chains: 1; bounding box: 47×23×46 Å

Secondary structure (DSSP, 8-state):
-TTHHHHHHHHHHHHHHHHT--HHHHHHHTTT---HHHHHHHHHHTT-HHHHHHHHHHHHHHHHHHHHHHHHHHHHHHHTT-

pLDDT: mean 90.54, std 9.39, range [52.94, 97.81]